Protein AF-A0A8J0UNQ5-F1 (afdb_monomer_lite)

Organism: Xenopus laevis (NCBI:txid8355)

Sequence (169 aa):
MARLWFLLLGILSLTAHFNTLQAEECSIRKLFNGEDEKFCSKGLDIIYSDIGLVSCIYIPNCFDFSWSLSKVWEHPLVRYSKAQPGWQLISGQDLTGIDISAYHRPSPPPGTGYHRYQFYLYEQPIGIQPYLLPEESRRSTWDFEAFVARTKLGKPLATTQFMAMSHIQ

Radius of gyration: 21.62 Å; chains: 1; bounding box: 41×34×86 Å

pLDDT: mean 84.67, std 13.24, range [41.44, 96.12]

Foldseek 3Di:
DDDDDDDPVVVVVVVVVVVVVLVVLQDWAFQPDPVQVVLLDQAKFWQWDPPGTQWGTEDRLPPCSQVCQQPPTDGTQIAHCPDPPDVCNNRSPPDDDDCLDHDHGDDADPPPAKDKDKDFAFDQDPPQDQHDDPVCPDVVPHDPVVSCVVRVRDHTNHMTMHIYHHNHD

Structure (mmCIF, N/CA/C/O backbone):
data_AF-A0A8J0UNQ5-F1
#
_entry.id   AF-A0A8J0UNQ5-F1
#
loop_
_atom_site.group_PDB
_atom_site.id
_atom_site.type_symbol
_atom_site.label_atom_id
_atom_site.label_alt_id
_atom_site.label_comp_id
_atom_site.label_asym_id
_atom_site.label_entity_id
_atom_site.label_seq_id
_atom_site.pdbx_PDB_ins_code
_atom_site.Cartn_x
_atom_site.Cartn_y
_atom_site.Cartn_z
_atom_site.occupancy
_atom_site.B_iso_or_equiv
_atom_site.auth_seq_id
_atom_site.auth_comp_id
_atom_site.auth_asym_id
_atom_site.auth_atom_id
_atom_site.pdbx_PDB_model_num
ATOM 1 N N . MET A 1 1 ? 26.810 -4.990 -63.796 1.00 42.31 1 MET A N 1
ATOM 2 C CA . MET A 1 1 ? 27.025 -4.221 -62.550 1.00 42.31 1 MET A CA 1
ATOM 3 C C . MET A 1 1 ? 25.770 -4.331 -61.694 1.00 42.31 1 MET A C 1
ATOM 5 O O . MET A 1 1 ? 24.793 -3.668 -62.003 1.00 42.31 1 MET A O 1
ATOM 9 N N . ALA A 1 2 ? 25.750 -5.208 -60.688 1.00 41.44 2 ALA A N 1
ATOM 10 C CA . ALA A 1 2 ? 24.624 -5.319 -59.760 1.00 41.44 2 ALA A CA 1
ATOM 11 C C . ALA A 1 2 ? 24.961 -4.519 -58.497 1.00 41.44 2 ALA A C 1
ATOM 13 O O . ALA A 1 2 ? 25.865 -4.889 -57.751 1.00 41.44 2 ALA A O 1
ATOM 14 N N . ARG A 1 3 ? 24.287 -3.384 -58.292 1.00 50.62 3 ARG A N 1
ATOM 15 C CA . ARG A 1 3 ? 24.380 -2.634 -57.037 1.00 50.62 3 ARG A CA 1
ATOM 16 C C . ARG A 1 3 ? 23.380 -3.233 -56.049 1.00 50.62 3 ARG A C 1
ATOM 18 O O . ARG A 1 3 ? 22.175 -3.132 -56.261 1.00 50.62 3 ARG A O 1
ATOM 25 N N . LEU A 1 4 ? 23.900 -3.850 -54.989 1.00 50.91 4 LEU A N 1
ATOM 26 C CA . LEU A 1 4 ? 23.149 -4.200 -53.786 1.00 50.91 4 LEU A CA 1
ATOM 27 C C . LEU A 1 4 ? 22.600 -2.912 -53.148 1.00 50.91 4 LEU A C 1
ATOM 29 O O . LEU A 1 4 ? 23.374 -2.075 -52.689 1.00 50.91 4 LEU A O 1
ATOM 33 N N . TRP A 1 5 ? 21.278 -2.778 -53.085 1.00 53.19 5 TRP A N 1
ATOM 34 C CA . TRP A 1 5 ? 20.580 -1.745 -52.314 1.00 53.19 5 TRP A CA 1
ATOM 35 C C . TRP A 1 5 ? 19.501 -2.412 -51.455 1.00 53.19 5 TRP A C 1
ATOM 37 O O . TRP A 1 5 ? 18.327 -2.350 -51.793 1.00 53.19 5 TRP A O 1
ATOM 47 N N . PHE A 1 6 ? 19.875 -3.095 -50.369 1.00 50.81 6 PHE A N 1
ATOM 48 C CA . PHE A 1 6 ? 18.888 -3.771 -49.505 1.00 50.81 6 PHE A CA 1
ATOM 49 C C . PHE A 1 6 ? 19.168 -3.680 -47.995 1.00 50.81 6 PHE A C 1
ATOM 51 O O . PHE A 1 6 ? 18.703 -4.528 -47.245 1.00 50.81 6 PHE A O 1
ATOM 58 N N . LEU A 1 7 ? 19.884 -2.658 -47.504 1.00 52.62 7 LEU A N 1
ATOM 59 C CA . LEU A 1 7 ? 20.183 -2.558 -46.058 1.00 52.62 7 LEU A CA 1
ATOM 60 C C . LEU A 1 7 ? 19.743 -1.261 -45.359 1.00 52.62 7 LEU A C 1
ATOM 62 O O . LEU A 1 7 ? 19.779 -1.208 -44.136 1.00 52.62 7 LEU A O 1
ATOM 66 N N . LEU A 1 8 ? 19.263 -0.236 -46.071 1.00 51.66 8 LEU A N 1
ATOM 67 C CA . LEU A 1 8 ? 18.907 1.047 -45.435 1.00 51.66 8 LEU A CA 1
ATOM 68 C C . LEU A 1 8 ? 17.478 1.106 -44.863 1.00 51.66 8 LEU A C 1
ATOM 70 O O . LEU A 1 8 ? 17.255 1.801 -43.877 1.00 51.66 8 LEU A O 1
ATOM 74 N N . LEU A 1 9 ? 16.522 0.350 -45.414 1.00 53.97 9 LEU A N 1
ATOM 75 C CA . LEU A 1 9 ? 15.139 0.331 -44.905 1.00 53.97 9 LEU A CA 1
ATOM 76 C C . LEU A 1 9 ? 14.985 -0.501 -43.619 1.00 53.97 9 LEU A C 1
ATOM 78 O O . LEU A 1 9 ? 14.225 -0.114 -42.738 1.00 53.97 9 LEU A O 1
ATOM 82 N N . GLY A 1 10 ? 15.739 -1.599 -43.479 1.00 50.72 10 GLY A N 1
ATOM 83 C CA . GLY A 1 10 ? 15.648 -2.483 -42.308 1.00 50.72 10 GLY A CA 1
ATOM 84 C C . GLY A 1 10 ? 16.152 -1.849 -41.005 1.00 50.72 10 GLY A C 1
ATOM 85 O O . GLY A 1 10 ? 15.595 -2.107 -39.941 1.00 50.72 10 GLY A O 1
ATOM 86 N N . ILE A 1 11 ? 17.164 -0.974 -41.079 1.00 55.50 11 ILE A N 1
ATOM 87 C CA . ILE A 1 11 ? 17.752 -0.311 -39.900 1.00 55.50 11 ILE A CA 1
ATOM 88 C C . ILE A 1 11 ? 16.791 0.741 -39.317 1.00 55.50 11 ILE A C 1
ATOM 90 O O . ILE A 1 11 ? 16.632 0.806 -38.101 1.00 55.50 11 ILE A O 1
ATOM 94 N N . LEU A 1 12 ? 16.097 1.516 -40.162 1.00 56.09 12 LEU A N 1
ATOM 95 C CA . LEU A 1 12 ? 15.109 2.519 -39.728 1.00 56.09 12 LEU A CA 1
ATOM 96 C C . LEU A 1 12 ? 13.887 1.889 -39.038 1.00 56.09 12 LEU A C 1
ATOM 98 O O . LEU A 1 12 ? 13.378 2.439 -38.065 1.00 56.09 12 LEU A O 1
ATOM 102 N N . SER A 1 13 ? 13.419 0.728 -39.508 1.00 60.88 13 SER A N 1
ATOM 103 C CA . SER A 1 13 ? 12.287 0.032 -38.881 1.00 60.88 13 SER A CA 1
ATOM 104 C C . SER A 1 13 ? 12.634 -0.576 -37.520 1.00 60.88 13 SER A C 1
ATOM 106 O O . SER A 1 13 ? 11.786 -0.579 -36.629 1.00 60.88 13 SER A O 1
ATOM 108 N N . LEU A 1 14 ? 13.869 -1.069 -37.354 1.00 60.09 14 LEU A N 1
ATOM 109 C CA . LEU A 1 14 ? 14.365 -1.662 -36.106 1.00 60.09 14 LEU A CA 1
ATOM 110 C C . LEU A 1 14 ? 14.521 -0.611 -35.001 1.00 60.09 14 LEU A C 1
ATOM 112 O O . LEU A 1 14 ? 14.075 -0.836 -33.878 1.00 60.09 14 LEU A O 1
ATOM 116 N N . THR A 1 15 ? 15.101 0.550 -35.316 1.00 59.81 15 THR A N 1
ATOM 117 C CA . THR A 1 15 ? 15.262 1.640 -34.340 1.00 59.81 15 THR A CA 1
ATOM 118 C C . THR A 1 15 ? 13.921 2.241 -33.929 1.00 59.81 15 THR A C 1
ATOM 120 O O . THR A 1 15 ? 13.710 2.504 -32.748 1.00 59.81 15 THR A O 1
ATOM 123 N N . ALA A 1 16 ? 12.979 2.397 -34.865 1.00 60.12 16 ALA A N 1
ATOM 124 C CA . ALA A 1 16 ? 11.619 2.827 -34.549 1.00 60.12 16 ALA A CA 1
ATOM 125 C C . ALA A 1 16 ? 10.892 1.824 -33.633 1.00 60.12 16 ALA A C 1
ATOM 127 O O . ALA A 1 16 ? 10.309 2.249 -32.640 1.00 60.12 16 ALA A O 1
ATOM 128 N N . HIS A 1 17 ? 10.989 0.515 -33.910 1.00 60.41 17 HIS A N 1
ATOM 129 C CA . HIS A 1 17 ? 10.400 -0.531 -33.060 1.00 60.41 17 HIS A CA 1
ATOM 130 C C . HIS A 1 17 ? 10.996 -0.550 -31.648 1.00 60.41 17 HIS A C 1
ATOM 132 O O . HIS A 1 17 ? 10.258 -0.630 -30.667 1.00 60.41 17 HIS A O 1
ATOM 138 N N . PHE A 1 18 ? 12.321 -0.446 -31.527 1.00 59.69 18 PHE A N 1
ATOM 139 C CA . PHE A 1 18 ? 12.994 -0.413 -30.228 1.00 59.69 18 PHE A CA 1
ATOM 140 C C . PHE A 1 18 ? 12.563 0.804 -29.394 1.00 59.69 18 PHE A C 1
ATOM 142 O O . PHE A 1 18 ? 12.196 0.662 -28.230 1.00 59.69 18 PHE A O 1
ATOM 149 N N . ASN A 1 19 ? 12.500 1.986 -30.018 1.00 61.88 19 ASN A N 1
ATOM 150 C CA . ASN A 1 19 ? 12.030 3.208 -29.363 1.00 61.88 19 ASN A CA 1
ATOM 151 C C . ASN A 1 19 ? 10.561 3.109 -28.915 1.00 61.88 19 ASN A C 1
ATOM 153 O O . ASN A 1 19 ? 10.215 3.614 -27.849 1.00 61.88 19 ASN A O 1
ATOM 157 N N . THR A 1 20 ? 9.692 2.451 -29.691 1.00 62.75 20 THR A N 1
ATOM 158 C CA . THR A 1 20 ? 8.286 2.248 -29.300 1.00 62.75 20 THR A CA 1
ATOM 159 C C . THR A 1 20 ? 8.123 1.260 -28.148 1.00 62.75 20 THR A C 1
ATOM 161 O O . THR A 1 20 ? 7.317 1.516 -27.259 1.00 62.75 20 THR A O 1
ATOM 164 N N . LEU A 1 21 ? 8.912 0.180 -28.113 1.00 62.19 21 LEU A N 1
ATOM 165 C CA . LEU A 1 21 ? 8.867 -0.805 -27.026 1.00 62.19 21 LEU A CA 1
ATOM 166 C C . LEU A 1 21 ? 9.348 -0.196 -25.702 1.00 62.19 21 LEU A C 1
ATOM 168 O O . LEU A 1 21 ? 8.687 -0.337 -24.676 1.00 62.19 21 LEU A O 1
ATOM 172 N N . GLN A 1 22 ? 10.441 0.569 -25.740 1.00 61.78 22 GLN A N 1
ATOM 173 C CA . GLN A 1 22 ? 10.960 1.261 -24.560 1.00 61.78 22 GLN A CA 1
ATOM 174 C C . GLN A 1 22 ? 9.992 2.345 -24.048 1.00 61.78 22 GLN A C 1
ATOM 176 O O . GLN A 1 22 ? 9.820 2.511 -22.840 1.00 61.78 22 GLN A O 1
ATOM 181 N N . ALA A 1 23 ? 9.321 3.069 -24.950 1.00 64.50 23 ALA A N 1
ATOM 182 C CA . ALA A 1 23 ? 8.305 4.049 -24.570 1.00 64.50 23 ALA A CA 1
ATOM 183 C C . ALA A 1 23 ? 7.067 3.396 -23.923 1.00 64.50 23 ALA A C 1
ATOM 185 O O . ALA A 1 23 ? 6.481 3.973 -23.005 1.00 64.50 23 ALA A O 1
ATOM 186 N N . GLU A 1 24 ? 6.680 2.195 -24.362 1.00 65.00 24 GLU A N 1
ATOM 187 C CA . GLU A 1 24 ? 5.551 1.458 -23.792 1.00 65.00 24 GLU A CA 1
ATOM 188 C C . GLU A 1 24 ? 5.867 0.915 -22.387 1.00 65.00 24 GLU A C 1
ATOM 190 O O . GLU A 1 24 ? 5.052 1.069 -21.472 1.00 65.00 24 GLU A O 1
ATOM 195 N N . GLU A 1 25 ? 7.064 0.356 -22.181 1.00 70.19 25 GLU A N 1
ATOM 196 C CA . GLU A 1 25 ? 7.523 -0.139 -20.873 1.00 70.19 25 GLU A CA 1
ATOM 197 C C . GLU A 1 25 ? 7.690 0.967 -19.827 1.00 70.19 25 GLU A C 1
ATOM 199 O O . GLU A 1 25 ? 7.486 0.720 -18.636 1.00 70.19 25 GLU A O 1
ATOM 204 N N . CYS A 1 26 ? 8.011 2.185 -20.267 1.00 82.62 26 CYS A N 1
ATOM 205 C CA . CYS A 1 26 ? 8.141 3.356 -19.403 1.00 82.62 26 CYS A CA 1
ATOM 206 C C . CYS A 1 26 ? 6.836 4.112 -19.140 1.00 82.62 26 CYS A C 1
ATOM 208 O O . CYS A 1 26 ? 6.830 5.086 -18.383 1.00 82.62 26 CYS A O 1
ATOM 210 N N . SER A 1 27 ? 5.724 3.697 -19.744 1.00 83.88 27 SER A N 1
ATOM 211 C CA . SER A 1 27 ? 4.448 4.371 -19.536 1.00 83.88 27 SER A CA 1
ATOM 212 C C . SER A 1 27 ? 3.828 3.993 -18.185 1.00 83.88 27 SER A C 1
ATOM 214 O O . SER A 1 27 ? 3.691 2.818 -17.838 1.00 83.88 27 SER A O 1
ATOM 216 N N . ILE A 1 28 ? 3.407 4.997 -17.410 1.00 84.94 28 ILE A N 1
ATOM 217 C CA . ILE A 1 28 ? 2.590 4.766 -16.213 1.00 84.94 28 ILE A CA 1
ATOM 218 C C . ILE A 1 28 ? 1.202 4.327 -16.676 1.00 84.94 28 ILE A C 1
ATOM 220 O O . ILE A 1 28 ? 0.422 5.121 -17.207 1.00 84.94 28 ILE A O 1
ATOM 224 N N . ARG A 1 29 ? 0.886 3.049 -16.463 1.00 89.75 29 ARG A N 1
ATOM 225 C CA . ARG A 1 29 ? -0.410 2.462 -16.822 1.00 89.75 29 ARG A CA 1
ATOM 226 C C . ARG A 1 29 ? -1.262 2.294 -15.576 1.00 89.75 29 ARG A C 1
ATOM 228 O O . ARG A 1 29 ? -0.793 1.729 -14.592 1.00 89.75 29 ARG A O 1
ATOM 235 N N . LYS A 1 30 ? -2.519 2.746 -15.610 1.00 90.62 30 LYS A N 1
ATOM 236 C CA . LYS A 1 30 ? -3.455 2.498 -14.504 1.00 90.62 30 LYS A CA 1
ATOM 237 C C . LYS A 1 30 ? -3.969 1.060 -14.537 1.00 90.62 30 LYS A C 1
ATOM 239 O O . LYS A 1 30 ? -4.038 0.431 -15.593 1.00 90.62 30 LYS A O 1
ATOM 244 N N . LEU A 1 31 ? -4.376 0.565 -13.376 1.00 88.94 31 LEU A N 1
ATOM 245 C CA . LEU A 1 31 ? -5.097 -0.696 -13.242 1.00 88.94 31 LEU A CA 1
ATOM 246 C C . LEU A 1 31 ? -6.559 -0.486 -13.652 1.00 88.94 31 LEU A C 1
ATOM 248 O O . LEU A 1 31 ? -7.402 -0.140 -12.834 1.00 88.94 31 LEU A O 1
ATOM 252 N N . PHE A 1 32 ? -6.831 -0.635 -14.951 1.00 75.75 32 PHE A N 1
ATOM 253 C CA . PHE A 1 32 ? -8.136 -0.339 -15.557 1.00 75.75 32 PHE A CA 1
ATOM 254 C C . PHE A 1 32 ? -9.112 -1.522 -15.609 1.00 75.75 32 PHE A C 1
ATOM 256 O O . PHE A 1 32 ? -10.228 -1.358 -16.098 1.00 75.75 32 PHE A O 1
ATOM 263 N N . ASN A 1 33 ? -8.727 -2.729 -15.180 1.00 80.56 33 ASN A N 1
ATOM 264 C CA . ASN A 1 33 ? -9.702 -3.819 -15.162 1.00 80.56 33 ASN A CA 1
ATOM 265 C C . ASN A 1 33 ? -10.717 -3.579 -14.026 1.00 80.56 33 ASN A C 1
ATOM 267 O O . ASN A 1 33 ? -10.369 -3.104 -12.946 1.00 80.56 33 ASN A O 1
ATOM 271 N N . GLY A 1 34 ? -11.993 -3.873 -14.288 1.00 75.94 34 GLY A N 1
ATOM 272 C CA . GLY A 1 34 ? -13.087 -3.494 -13.388 1.00 75.94 34 GLY A CA 1
ATOM 273 C C . GLY A 1 34 ? -13.064 -4.183 -12.018 1.00 75.94 34 GLY A C 1
ATOM 274 O O . GLY A 1 34 ? -13.816 -3.785 -11.133 1.00 75.94 34 GLY A O 1
ATOM 275 N N . GLU A 1 35 ? -12.244 -5.217 -11.818 1.00 80.75 35 GLU A N 1
ATOM 276 C CA . GLU A 1 35 ? -12.015 -5.817 -10.499 1.00 80.75 35 GLU A CA 1
ATOM 277 C C . GLU A 1 35 ? -10.950 -5.047 -9.715 1.00 80.75 35 GLU A C 1
ATOM 279 O O . GLU A 1 35 ? -11.164 -4.716 -8.549 1.00 80.75 35 GLU A O 1
ATOM 284 N N . ASP A 1 36 ? -9.847 -4.684 -10.366 1.00 83.88 36 ASP A N 1
ATOM 285 C CA . ASP A 1 36 ? -8.765 -3.926 -9.750 1.00 83.88 36 ASP A CA 1
ATOM 286 C C . ASP A 1 36 ? -9.179 -2.493 -9.433 1.00 83.88 36 ASP A C 1
ATOM 288 O O . ASP A 1 36 ? -8.810 -1.973 -8.379 1.00 83.88 36 ASP A O 1
ATOM 292 N N . GLU A 1 37 ? -10.007 -1.879 -10.279 1.00 79.75 37 GLU A N 1
ATOM 293 C CA . GLU A 1 37 ? -10.554 -0.547 -10.021 1.00 79.75 37 GLU A CA 1
ATOM 294 C C . GLU A 1 37 ? -11.440 -0.530 -8.764 1.00 79.75 37 GLU A C 1
ATOM 296 O O . GLU A 1 37 ? -11.388 0.413 -7.977 1.00 79.75 37 GLU A O 1
ATOM 301 N N . LYS A 1 38 ? -12.201 -1.603 -8.500 1.00 84.75 38 LYS A N 1
ATOM 302 C CA . LYS A 1 38 ? -13.000 -1.711 -7.264 1.00 84.75 38 LYS A CA 1
ATOM 303 C C . LYS A 1 38 ? -12.118 -1.749 -6.022 1.00 84.75 38 LYS A C 1
ATOM 305 O O . LYS A 1 38 ? -12.526 -1.259 -4.969 1.00 84.75 38 LYS A O 1
ATOM 310 N N . PHE A 1 39 ? -10.926 -2.332 -6.141 1.00 89.00 39 PHE A N 1
ATOM 311 C CA . PHE A 1 39 ? -9.944 -2.344 -5.064 1.00 89.00 39 PHE A CA 1
ATOM 312 C C . PHE A 1 39 ? -9.289 -0.973 -4.873 1.00 89.00 39 PHE A C 1
ATOM 314 O O . PHE A 1 39 ? -8.914 -0.613 -3.763 1.00 89.00 39 PHE A O 1
ATOM 321 N N . CYS A 1 40 ? -9.193 -0.193 -5.940 1.00 86.69 40 CYS A N 1
ATOM 322 C CA . CYS A 1 40 ? -8.652 1.156 -5.987 1.00 86.69 40 CYS A CA 1
ATOM 323 C C . CYS A 1 40 ? -9.651 2.196 -5.489 1.00 86.69 40 CYS A C 1
ATOM 325 O O . CYS A 1 40 ? -10.221 2.964 -6.264 1.00 86.69 40 CYS A O 1
ATOM 327 N N . SER A 1 41 ? -9.901 2.216 -4.179 1.00 75.56 41 SER A N 1
ATOM 328 C CA . SER A 1 41 ? -11.045 2.942 -3.641 1.00 75.56 41 SER A CA 1
ATOM 329 C C . SER A 1 41 ? -10.710 3.862 -2.469 1.00 75.56 41 SER A C 1
ATOM 331 O O . SER A 1 41 ? -9.821 3.633 -1.654 1.00 75.56 41 SER A O 1
ATOM 333 N N . LYS A 1 42 ? -11.517 4.921 -2.357 1.00 79.81 42 LYS A N 1
ATOM 334 C CA . LYS A 1 42 ? -11.699 5.728 -1.141 1.00 79.81 42 LYS A CA 1
ATOM 335 C C . LYS A 1 42 ? -10.497 6.563 -0.670 1.00 79.81 42 LYS A C 1
ATOM 337 O O . LYS A 1 42 ? -10.602 7.147 0.401 1.00 79.81 42 LYS A O 1
ATOM 342 N N . GLY A 1 43 ? -9.471 6.760 -1.501 1.00 87.88 43 GLY A N 1
ATOM 343 C CA . GLY A 1 43 ? -8.464 7.816 -1.309 1.00 87.88 43 GLY A CA 1
ATOM 344 C C . GLY A 1 43 ? -7.304 7.440 -0.387 1.00 87.88 43 GLY A C 1
ATOM 345 O O . GLY A 1 43 ? -6.847 8.296 0.376 1.00 87.88 43 GLY A O 1
ATOM 346 N N . LEU A 1 44 ? -6.900 6.164 -0.433 1.00 94.75 44 LEU A N 1
ATOM 347 C CA . LEU A 1 44 ? -5.663 5.654 0.155 1.00 94.75 44 LEU A CA 1
ATOM 348 C C . LEU A 1 44 ? -4.529 5.739 -0.878 1.00 94.75 44 LEU A C 1
ATOM 350 O O . LEU A 1 44 ? -4.585 5.111 -1.939 1.00 94.75 44 LEU A O 1
ATOM 354 N N . ASP A 1 45 ? -3.497 6.500 -0.542 1.00 95.50 45 ASP A N 1
ATOM 355 C CA . ASP A 1 45 ? -2.371 6.816 -1.410 1.00 95.50 45 ASP A CA 1
ATOM 356 C C . ASP A 1 45 ? -1.086 6.173 -0.890 1.00 95.50 45 ASP A C 1
ATOM 358 O O . ASP A 1 45 ? -0.727 6.345 0.276 1.00 95.50 45 ASP A O 1
ATOM 362 N N . ILE A 1 46 ? -0.393 5.454 -1.774 1.00 96.12 46 ILE A N 1
ATOM 363 C CA . ILE A 1 46 ? 0.928 4.865 -1.531 1.00 96.12 46 ILE A CA 1
ATOM 364 C C . ILE A 1 46 ? 1.943 5.638 -2.355 1.00 96.12 46 ILE A C 1
ATOM 366 O O . ILE A 1 46 ? 1.815 5.716 -3.580 1.00 96.12 46 ILE A O 1
ATOM 370 N N . ILE A 1 47 ? 2.929 6.228 -1.687 1.00 95.69 47 ILE A N 1
ATOM 371 C CA . ILE A 1 47 ? 3.874 7.151 -2.312 1.00 95.69 47 ILE A CA 1
ATOM 372 C C . ILE A 1 47 ? 5.299 6.723 -1.965 1.00 95.69 47 ILE A C 1
ATOM 374 O O . ILE A 1 47 ? 5.652 6.624 -0.791 1.00 95.69 47 ILE A O 1
ATOM 378 N N . TYR A 1 48 ? 6.122 6.502 -2.986 1.00 94.69 48 TYR A N 1
ATOM 379 C CA . TYR A 1 48 ? 7.564 6.294 -2.836 1.00 94.69 48 TYR A CA 1
ATOM 380 C C . TYR A 1 48 ? 8.327 7.556 -3.235 1.00 94.69 48 TYR A C 1
ATOM 382 O O . TYR A 1 48 ? 7.854 8.328 -4.066 1.00 94.69 48 TYR A O 1
ATOM 390 N N . SER A 1 49 ? 9.514 7.752 -2.660 1.00 86.06 49 SER A N 1
ATOM 391 C CA . SER A 1 49 ? 10.284 8.993 -2.797 1.00 86.06 49 SER A CA 1
ATOM 392 C C . SER A 1 49 ? 10.588 9.386 -4.245 1.00 86.06 49 SER A C 1
ATOM 394 O O . SER A 1 49 ? 10.432 10.555 -4.586 1.00 86.06 49 SER A O 1
ATOM 396 N N . ASP A 1 50 ? 10.964 8.431 -5.102 1.00 87.94 50 ASP A N 1
ATOM 397 C CA . ASP A 1 50 ? 11.478 8.772 -6.439 1.00 87.94 50 ASP A CA 1
ATOM 398 C C . ASP A 1 50 ? 10.399 8.731 -7.530 1.00 87.94 50 ASP A C 1
ATOM 400 O O . ASP A 1 50 ? 10.426 9.529 -8.462 1.00 87.94 50 ASP A O 1
ATOM 404 N N . ILE A 1 51 ? 9.436 7.809 -7.426 1.00 91.19 51 ILE A N 1
ATOM 405 C CA . ILE A 1 51 ? 8.357 7.645 -8.418 1.00 91.19 51 ILE A CA 1
ATOM 406 C C . ILE A 1 51 ? 7.070 8.387 -8.028 1.00 91.19 51 ILE A C 1
ATOM 408 O O . ILE A 1 51 ? 6.193 8.612 -8.861 1.00 91.19 51 ILE A O 1
ATOM 412 N N . GLY A 1 52 ? 6.938 8.791 -6.764 1.00 94.19 52 GLY A N 1
ATOM 413 C CA . GLY A 1 52 ? 5.732 9.425 -6.253 1.00 94.19 52 GLY A CA 1
ATOM 414 C C . GLY A 1 52 ? 4.584 8.433 -6.061 1.00 94.19 52 GLY A C 1
ATOM 415 O O . GLY A 1 52 ? 4.770 7.341 -5.519 1.00 94.19 52 GLY A O 1
ATOM 416 N N . LEU A 1 53 ? 3.372 8.851 -6.440 1.00 94.50 53 LEU A N 1
ATOM 417 C CA . LEU A 1 53 ? 2.135 8.101 -6.217 1.00 94.50 53 LEU A CA 1
ATOM 418 C C . LEU A 1 53 ? 2.093 6.834 -7.078 1.00 94.50 53 LEU A C 1
ATOM 420 O O . LEU A 1 53 ? 2.005 6.912 -8.302 1.00 94.50 53 LEU A O 1
ATOM 424 N N . VAL A 1 54 ? 2.069 5.675 -6.423 1.00 95.31 54 VAL A N 1
ATOM 425 C CA . VAL A 1 54 ? 1.953 4.366 -7.082 1.00 95.31 54 VAL A CA 1
ATOM 426 C C . VAL A 1 54 ? 0.596 3.703 -6.877 1.00 95.31 54 VAL A C 1
ATOM 428 O O . VAL A 1 54 ? 0.378 2.593 -7.356 1.00 95.31 54 VAL A O 1
ATOM 431 N N . SER A 1 55 ? -0.340 4.362 -6.190 1.00 94.75 55 SER A N 1
ATOM 432 C CA . SER A 1 55 ? -1.703 3.849 -6.062 1.00 94.75 55 SER A CA 1
ATOM 433 C C . SER A 1 55 ? -2.315 3.588 -7.436 1.00 94.75 55 SER A C 1
ATOM 435 O O . SER A 1 55 ? -2.494 4.494 -8.248 1.00 94.75 55 SER A O 1
ATOM 437 N N . CYS A 1 56 ? -2.696 2.337 -7.650 1.00 94.38 56 CYS A N 1
ATOM 438 C CA . CYS A 1 56 ? -3.509 1.867 -8.760 1.00 94.38 56 CYS A CA 1
ATOM 439 C C . CYS A 1 56 ? -2.859 1.963 -10.131 1.00 94.38 56 CYS A C 1
ATOM 441 O O . CYS A 1 56 ? -3.532 2.183 -11.143 1.00 94.38 56 CYS A O 1
ATOM 443 N N . ILE A 1 57 ? -1.547 1.738 -10.160 1.00 93.94 57 ILE A N 1
ATOM 444 C CA . ILE A 1 57 ? -0.765 1.673 -11.388 1.00 93.94 57 ILE A CA 1
ATOM 445 C C . ILE A 1 57 ? 0.079 0.399 -11.466 1.00 93.94 57 ILE A C 1
ATOM 447 O O . ILE A 1 57 ? 0.373 -0.262 -10.466 1.00 93.94 57 ILE A O 1
ATOM 451 N N . TYR A 1 58 ? 0.501 0.087 -12.685 1.00 93.50 58 TYR A N 1
ATOM 452 C CA . TYR A 1 58 ? 1.701 -0.695 -12.930 1.00 93.50 58 TYR A CA 1
ATOM 453 C C . TYR A 1 58 ? 2.904 0.224 -12.742 1.00 93.50 58 TYR A C 1
ATOM 455 O O . TYR A 1 58 ? 3.025 1.228 -13.447 1.00 93.50 58 TYR A O 1
ATOM 463 N N . ILE A 1 59 ? 3.793 -0.121 -11.810 1.00 93.25 59 ILE A N 1
ATOM 464 C CA . ILE A 1 59 ? 5.109 0.508 -11.731 1.00 93.25 59 ILE A CA 1
ATOM 465 C C . ILE A 1 59 ? 5.848 0.157 -13.036 1.00 93.25 59 ILE A C 1
ATO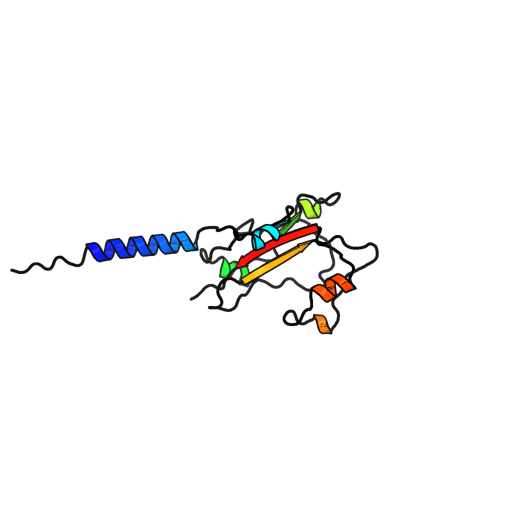M 467 O O . ILE A 1 59 ? 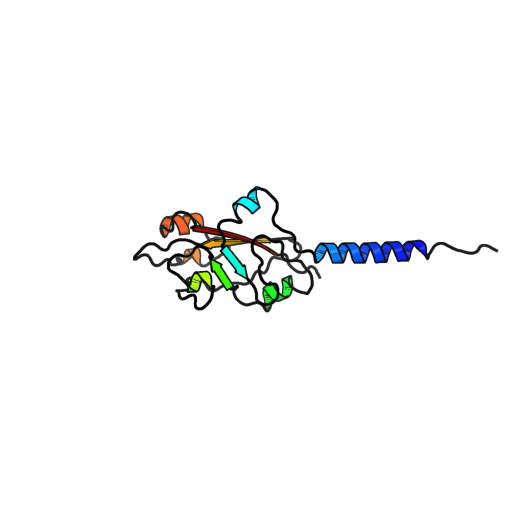5.968 -1.034 -13.360 1.00 93.25 59 ILE A O 1
ATOM 471 N N . PRO A 1 60 ? 6.289 1.155 -13.824 1.00 91.12 60 PRO A N 1
ATOM 472 C CA . PRO A 1 60 ? 7.024 0.908 -15.058 1.00 91.12 60 PRO A CA 1
ATOM 473 C C . PRO A 1 60 ? 8.310 0.132 -14.767 1.00 91.12 60 PRO A C 1
ATOM 475 O O . PRO A 1 60 ? 8.995 0.414 -13.785 1.00 91.12 60 PRO A O 1
ATOM 478 N N . ASN A 1 61 ? 8.666 -0.829 -15.617 1.00 85.81 61 ASN A N 1
ATOM 479 C CA . ASN A 1 61 ? 9.914 -1.584 -15.469 1.00 85.81 61 ASN A CA 1
ATOM 480 C C . ASN A 1 61 ? 11.062 -0.896 -16.216 1.00 85.81 61 ASN A C 1
ATOM 482 O O . ASN A 1 61 ? 11.757 -1.505 -17.020 1.00 85.81 61 ASN A O 1
ATOM 486 N N . CYS A 1 62 ? 11.235 0.397 -15.979 1.00 86.69 62 CYS A N 1
ATOM 487 C CA . CYS A 1 62 ? 12.341 1.161 -16.529 1.00 86.69 62 CYS A CA 1
ATOM 488 C C . CYS A 1 62 ? 12.847 2.175 -15.500 1.00 86.69 62 CYS A C 1
ATOM 490 O O . CYS A 1 62 ? 12.321 2.231 -14.387 1.00 86.69 62 CYS A O 1
ATOM 492 N N . PHE A 1 63 ? 13.900 2.928 -15.841 1.00 87.81 63 PHE A N 1
ATOM 493 C CA . PHE A 1 63 ? 14.587 3.842 -14.912 1.00 87.81 63 PHE A CA 1
ATOM 494 C C . PHE A 1 63 ? 14.948 3.178 -13.571 1.00 87.81 63 PHE A C 1
ATOM 496 O O . PHE A 1 63 ? 14.888 3.805 -12.517 1.00 87.81 63 PHE A O 1
ATOM 503 N N . ASP A 1 64 ? 15.255 1.879 -13.617 1.00 88.94 64 ASP A N 1
ATOM 504 C CA . ASP A 1 64 ? 15.578 1.045 -12.462 1.00 88.94 64 ASP A CA 1
ATOM 505 C C . ASP A 1 64 ? 14.520 1.026 -11.346 1.00 88.94 64 ASP A C 1
ATOM 507 O O . ASP A 1 64 ? 14.816 0.582 -10.240 1.00 88.94 64 ASP A O 1
ATOM 511 N N . PHE A 1 65 ? 13.265 1.421 -11.604 1.00 91.31 65 PHE A N 1
ATOM 512 C CA . PHE A 1 65 ? 12.227 1.469 -10.565 1.00 91.31 65 PHE A CA 1
ATOM 513 C C . PHE A 1 65 ? 12.027 0.129 -9.858 1.00 91.31 65 PHE A C 1
ATOM 515 O O . PHE A 1 65 ? 11.938 0.095 -8.635 1.00 91.31 65 PHE A O 1
ATOM 522 N N . SER A 1 66 ? 12.026 -0.984 -10.592 1.00 91.12 66 SER A N 1
ATOM 523 C CA . SER A 1 66 ? 11.938 -2.332 -10.015 1.00 91.12 66 SER A CA 1
ATOM 524 C C . SER A 1 66 ? 13.110 -2.639 -9.075 1.00 91.12 66 SER A C 1
ATOM 526 O O . SER A 1 66 ? 12.928 -3.216 -7.999 1.00 91.12 66 SER A O 1
ATOM 528 N N . TRP A 1 67 ? 14.323 -2.229 -9.454 1.00 91.31 67 TRP A N 1
ATOM 529 C CA . TRP A 1 67 ? 15.511 -2.403 -8.626 1.00 91.31 67 TRP A CA 1
ATOM 530 C C . TRP A 1 67 ? 15.454 -1.496 -7.394 1.00 91.31 67 TRP A C 1
ATOM 532 O O . TRP A 1 67 ? 15.581 -1.998 -6.275 1.00 91.31 67 TRP A O 1
ATOM 542 N N . SER A 1 68 ? 15.163 -0.207 -7.576 1.00 93.44 68 SER A N 1
ATOM 543 C CA . SER A 1 68 ? 15.034 0.778 -6.502 1.00 93.44 68 SER A CA 1
ATOM 544 C C . SER A 1 68 ? 13.953 0.385 -5.504 1.00 93.44 68 SER A C 1
ATOM 546 O O . SER A 1 68 ? 14.214 0.381 -4.305 1.00 93.44 68 SER A O 1
ATOM 548 N N . LEU A 1 69 ? 12.789 -0.070 -5.966 1.00 92.62 69 LEU A N 1
ATOM 549 C CA . LEU A 1 69 ? 11.721 -0.596 -5.116 1.00 92.62 69 LEU A CA 1
ATOM 550 C C . LEU A 1 69 ? 12.201 -1.767 -4.244 1.00 92.62 69 LEU A C 1
ATOM 552 O O . LEU A 1 69 ? 11.833 -1.861 -3.075 1.00 92.62 69 LEU A O 1
ATOM 556 N N . SER A 1 70 ? 13.049 -2.642 -4.792 1.00 92.31 70 SER A N 1
ATOM 557 C CA . SER A 1 70 ? 13.547 -3.828 -4.087 1.00 92.31 70 SER A CA 1
ATOM 558 C C . SER A 1 70 ? 14.775 -3.581 -3.196 1.00 92.31 70 SER A C 1
ATOM 560 O O . SER A 1 70 ? 15.002 -4.356 -2.262 1.00 92.31 70 SER A O 1
ATOM 562 N N . LYS A 1 71 ? 15.580 -2.540 -3.470 1.00 92.31 71 LYS A N 1
ATOM 563 C CA . LYS A 1 71 ? 16.900 -2.316 -2.839 1.00 92.31 71 LYS A CA 1
ATOM 564 C C . LYS A 1 71 ? 17.104 -0.955 -2.181 1.00 92.31 71 LYS A C 1
ATOM 566 O O . LYS A 1 71 ? 17.903 -0.881 -1.254 1.00 92.31 71 LYS A O 1
ATOM 571 N N . VAL A 1 72 ? 16.437 0.097 -2.654 1.00 93.25 72 VAL A N 1
ATOM 572 C CA . VAL A 1 72 ? 16.742 1.492 -2.285 1.00 93.25 72 VAL A CA 1
ATOM 573 C C . VAL A 1 72 ? 15.584 2.180 -1.584 1.00 93.25 72 VAL A C 1
ATOM 575 O O . VAL A 1 72 ? 15.768 2.678 -0.479 1.00 93.25 72 VAL A O 1
ATOM 578 N N . TRP A 1 73 ? 14.371 2.119 -2.128 1.00 93.50 73 TRP A N 1
ATOM 579 C CA . TRP A 1 73 ? 13.201 2.763 -1.535 1.00 93.50 73 TRP A CA 1
ATOM 580 C C . TRP A 1 73 ? 12.785 2.114 -0.221 1.00 93.50 73 TRP A C 1
ATOM 582 O O . TRP A 1 73 ? 12.506 0.913 -0.174 1.00 93.50 73 TRP A O 1
ATOM 592 N N . GLU A 1 74 ? 12.749 2.923 0.834 1.00 91.75 74 GLU A N 1
ATOM 593 C CA . GLU A 1 74 ? 12.229 2.543 2.146 1.00 91.75 74 GLU A CA 1
ATOM 594 C C . GLU A 1 74 ? 10.716 2.270 2.107 1.00 91.75 74 GLU A C 1
ATOM 596 O O . GLU A 1 74 ? 10.095 2.192 1.043 1.00 91.75 74 GLU A O 1
ATOM 601 N N . HIS A 1 75 ? 10.110 2.086 3.282 1.00 92.19 75 HIS A N 1
ATOM 602 C CA . HIS A 1 75 ? 8.660 1.990 3.384 1.00 92.19 75 HIS A CA 1
ATOM 603 C C . HIS A 1 75 ? 7.985 3.206 2.721 1.00 92.19 75 HIS A C 1
ATOM 605 O O . HIS A 1 75 ? 8.480 4.333 2.832 1.00 92.19 75 HIS A O 1
ATOM 611 N N . PRO A 1 76 ? 6.862 3.003 2.015 1.00 94.81 76 PRO A N 1
ATOM 612 C CA . PRO A 1 76 ? 6.164 4.106 1.384 1.00 94.81 76 PRO A CA 1
ATOM 613 C C . PRO A 1 76 ? 5.553 5.038 2.433 1.00 94.81 76 PRO A C 1
ATOM 615 O O . PRO A 1 76 ? 5.244 4.639 3.560 1.00 94.81 76 PRO A O 1
ATOM 618 N N . LEU A 1 77 ? 5.304 6.275 2.018 1.00 94.50 77 LEU A N 1
ATOM 619 C CA . LEU A 1 77 ? 4.387 7.167 2.706 1.00 94.50 77 LEU A CA 1
ATOM 620 C C . LEU A 1 77 ? 2.953 6.697 2.424 1.00 94.50 77 LEU A C 1
ATOM 622 O O . LEU A 1 77 ? 2.583 6.500 1.262 1.00 94.50 77 LEU A O 1
ATOM 626 N N . VAL A 1 78 ? 2.150 6.535 3.476 1.00 94.19 78 VAL A N 1
ATOM 627 C CA . VAL A 1 78 ? 0.751 6.094 3.376 1.00 94.19 78 VAL A CA 1
ATOM 628 C C . VAL A 1 78 ? -0.163 7.246 3.762 1.00 94.19 78 VAL A C 1
ATOM 630 O O . VAL A 1 78 ? -0.137 7.689 4.907 1.00 94.19 78 VAL A O 1
ATOM 633 N N . ARG A 1 79 ? -0.982 7.733 2.825 1.00 94.75 79 ARG A N 1
ATOM 634 C CA . ARG A 1 79 ? -1.902 8.855 3.066 1.00 94.75 79 ARG A CA 1
ATOM 635 C C . ARG A 1 79 ? -3.351 8.440 2.894 1.00 94.75 79 ARG A C 1
ATOM 637 O O . ARG A 1 79 ? -3.698 7.770 1.930 1.00 94.75 79 ARG A O 1
ATOM 644 N N . TYR A 1 80 ? -4.217 8.891 3.789 1.00 94.50 80 TYR A N 1
ATOM 645 C CA . TYR A 1 80 ? -5.656 8.697 3.708 1.00 94.50 80 TYR A CA 1
ATOM 646 C C . TYR A 1 80 ? -6.378 10.040 3.768 1.00 94.50 80 TYR A C 1
ATOM 648 O O . TYR A 1 80 ? -6.548 10.648 4.825 1.00 94.50 80 TYR A O 1
ATOM 656 N N . SER A 1 81 ? -6.832 10.495 2.602 1.00 90.44 81 SER A N 1
ATOM 657 C CA . SER A 1 81 ? -7.441 11.822 2.416 1.00 90.44 81 SER A CA 1
ATOM 658 C C . SER A 1 81 ? -8.739 12.050 3.202 1.00 90.44 81 SER A C 1
ATOM 660 O O . SER A 1 81 ? -9.136 13.195 3.402 1.00 90.44 81 SER A O 1
ATOM 662 N N . LYS A 1 82 ? -9.404 10.983 3.662 1.00 90.44 82 LYS A N 1
ATOM 663 C CA . LYS A 1 82 ? -10.687 11.054 4.379 1.00 90.44 82 LYS A CA 1
ATOM 664 C C . LYS A 1 82 ? -10.566 10.858 5.895 1.00 90.44 82 LYS A C 1
ATOM 666 O O . LYS A 1 82 ? -11.584 10.648 6.550 1.00 90.44 82 LYS A O 1
ATOM 671 N N . ALA A 1 83 ? -9.358 10.877 6.45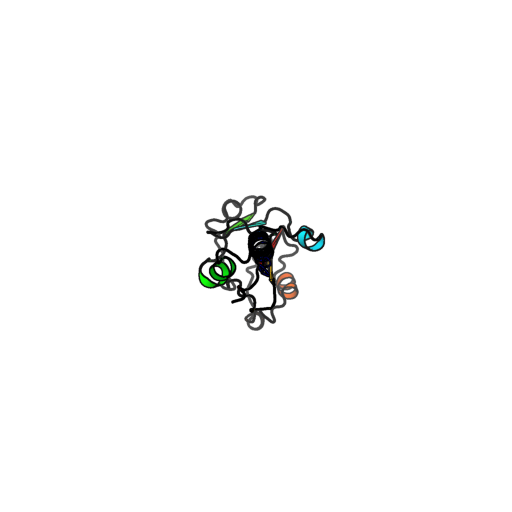9 1.00 88.00 83 ALA A N 1
ATOM 672 C CA . ALA A 1 83 ? -9.173 10.703 7.899 1.00 88.00 83 ALA A CA 1
ATOM 673 C C . ALA A 1 83 ? -9.848 11.838 8.698 1.00 88.00 83 ALA A C 1
ATOM 675 O O . ALA A 1 83 ? -9.655 13.013 8.382 1.00 88.00 83 ALA A O 1
ATOM 676 N N . GLN A 1 84 ? -10.619 11.500 9.742 1.00 80.94 84 GLN A N 1
ATOM 677 C CA . GLN A 1 84 ? -11.258 12.468 10.644 1.00 80.94 84 GLN A CA 1
ATOM 678 C C . GLN A 1 84 ? -11.366 11.940 12.087 1.00 80.94 84 GLN A C 1
ATOM 680 O O . GLN A 1 84 ? -12.017 10.916 12.286 1.00 80.94 84 GLN A O 1
ATOM 685 N N . PRO A 1 85 ? -10.852 12.670 13.099 1.00 77.62 85 PRO A N 1
ATOM 686 C CA . PRO A 1 85 ? -9.620 13.470 13.074 1.00 77.62 85 PRO A CA 1
ATOM 687 C C . PRO A 1 85 ? -8.379 12.567 12.907 1.00 77.62 85 PRO A C 1
ATOM 689 O O . PRO A 1 85 ? -8.389 11.413 13.320 1.00 77.62 85 PRO A O 1
ATOM 692 N N . GLY A 1 86 ? -7.300 13.069 12.297 1.00 77.19 86 GLY A N 1
ATOM 693 C CA . GLY A 1 86 ? -6.090 12.261 12.073 1.00 77.19 86 GLY A CA 1
ATOM 694 C C . GLY A 1 86 ? -5.138 12.871 11.051 1.00 77.19 86 GLY A C 1
ATOM 695 O O . GLY A 1 86 ? -4.964 12.328 9.963 1.00 77.19 86 GLY A O 1
ATOM 696 N N . TRP A 1 87 ? -4.546 14.023 11.379 1.00 81.88 87 TRP A N 1
ATOM 697 C CA . TRP A 1 87 ? -3.688 14.769 10.450 1.00 81.88 87 TRP A CA 1
ATOM 698 C C . TRP A 1 87 ? -2.481 13.952 9.973 1.00 81.88 87 TRP A C 1
ATOM 700 O O . TRP A 1 87 ? -2.096 14.094 8.816 1.00 81.88 87 TRP A O 1
ATOM 710 N N . GLN A 1 88 ? -1.950 13.061 10.817 1.00 88.25 88 GLN A N 1
ATOM 711 C CA . GLN A 1 88 ? -0.839 12.171 10.479 1.00 88.25 88 GLN A CA 1
ATOM 712 C C . GLN A 1 88 ? -1.202 11.235 9.328 1.00 88.25 88 GLN A C 1
ATOM 714 O O . GLN A 1 88 ? -0.401 11.017 8.431 1.00 88.25 88 GLN A O 1
ATOM 719 N N . LEU A 1 89 ? -2.438 10.725 9.290 1.00 89.44 89 LEU A N 1
ATOM 720 C CA . LEU A 1 89 ? -2.916 9.921 8.162 1.00 89.44 89 LEU A CA 1
ATOM 721 C C . LEU A 1 89 ? -3.171 10.782 6.922 1.00 89.44 89 LEU A C 1
ATOM 723 O O . LEU A 1 89 ? -2.978 10.308 5.810 1.00 89.44 89 LEU A O 1
ATOM 727 N N . ILE A 1 90 ? -3.559 12.050 7.071 1.00 89.88 90 ILE A N 1
ATOM 728 C CA . ILE A 1 90 ? -3.755 12.955 5.925 1.00 89.88 90 ILE A CA 1
ATOM 729 C C . ILE A 1 90 ? -2.415 13.318 5.273 1.00 89.88 90 ILE A C 1
ATOM 731 O O . ILE A 1 90 ? -2.316 13.351 4.041 1.00 89.88 90 ILE A O 1
ATOM 735 N N . SER A 1 91 ? -1.388 13.612 6.074 1.00 88.88 91 SER A N 1
ATOM 736 C CA . SER A 1 91 ? -0.033 13.916 5.596 1.00 88.88 91 SER A CA 1
ATOM 737 C C . SER A 1 91 ? 0.747 12.653 5.230 1.00 88.88 91 SER A C 1
ATOM 739 O O . SER A 1 91 ? 1.614 12.708 4.362 1.00 88.88 91 SER A O 1
ATOM 741 N N . GLY A 1 92 ? 0.417 11.527 5.868 1.00 86.75 92 GLY A N 1
ATOM 742 C CA . GLY A 1 92 ? 1.184 10.281 5.888 1.00 86.75 92 GLY A CA 1
ATOM 743 C C . GLY A 1 92 ? 2.451 10.358 6.738 1.00 86.75 92 GLY A C 1
ATOM 744 O O . GLY A 1 92 ? 3.219 9.402 6.774 1.00 86.75 92 GLY A O 1
ATOM 745 N N . GLN A 1 93 ? 2.692 11.496 7.386 1.00 85.19 93 GLN A N 1
ATOM 746 C CA . GLN A 1 93 ? 3.892 11.780 8.166 1.00 85.19 93 GLN A CA 1
ATOM 747 C C . GLN A 1 93 ? 3.629 11.547 9.648 1.00 85.19 93 GLN A C 1
ATOM 749 O O . GLN A 1 93 ? 2.500 11.699 10.114 1.00 85.19 93 GLN A O 1
ATOM 754 N N . ASP A 1 94 ? 4.691 11.201 10.376 1.00 83.81 94 ASP A N 1
ATOM 755 C CA . ASP A 1 94 ? 4.652 10.955 11.820 1.00 83.81 94 ASP A CA 1
ATOM 756 C C . ASP A 1 94 ? 3.571 9.939 12.219 1.00 83.81 94 ASP A C 1
ATOM 758 O O . ASP A 1 94 ? 2.935 10.053 13.269 1.00 83.81 94 ASP A O 1
ATOM 762 N N . LEU A 1 95 ? 3.348 8.936 11.359 1.00 84.81 95 LEU A N 1
ATOM 763 C CA . LEU A 1 95 ? 2.504 7.794 11.685 1.00 84.81 95 LEU A CA 1
ATOM 764 C C . LEU A 1 95 ? 3.142 7.055 12.857 1.00 84.81 95 LEU A C 1
ATOM 766 O O . LEU A 1 95 ? 4.215 6.466 12.738 1.00 84.81 95 LEU A O 1
ATOM 770 N N . THR A 1 96 ? 2.477 7.116 14.004 1.00 82.69 96 THR A N 1
ATOM 771 C CA . THR A 1 96 ? 2.870 6.382 15.199 1.00 82.69 96 THR A CA 1
ATOM 772 C C . THR A 1 96 ? 2.050 5.106 15.302 1.00 82.69 96 THR A C 1
ATOM 774 O O . THR A 1 96 ? 0.890 5.041 14.896 1.00 82.69 96 THR A O 1
ATOM 777 N N . GLY A 1 97 ? 2.666 4.062 15.839 1.00 85.69 97 GLY A N 1
ATOM 778 C CA . GLY A 1 97 ? 2.046 2.755 15.944 1.00 85.69 97 GLY A CA 1
ATOM 779 C C . GLY A 1 97 ? 3.059 1.709 16.367 1.00 85.69 97 GLY A C 1
ATOM 780 O O . GLY A 1 97 ? 4.226 2.011 16.616 1.00 85.69 97 GLY A O 1
ATOM 781 N N . ILE A 1 98 ? 2.586 0.473 16.469 1.00 88.69 98 ILE A N 1
ATOM 782 C CA . ILE A 1 98 ? 3.434 -0.683 16.728 1.00 88.69 98 ILE A CA 1
ATOM 783 C C . ILE A 1 98 ? 3.443 -1.522 15.460 1.00 88.69 98 ILE A C 1
ATOM 785 O O . ILE A 1 98 ? 2.418 -2.088 15.078 1.00 88.69 98 ILE A O 1
ATOM 789 N N . ASP A 1 99 ? 4.614 -1.621 14.841 1.00 90.06 99 ASP A N 1
ATOM 790 C CA . ASP A 1 99 ? 4.840 -2.538 13.733 1.00 90.06 99 ASP A CA 1
ATOM 791 C C . ASP A 1 99 ? 4.838 -3.970 14.270 1.00 90.06 99 ASP A C 1
ATOM 793 O O . ASP A 1 99 ? 5.791 -4.431 14.896 1.00 90.06 99 ASP A O 1
ATOM 797 N N . ILE A 1 100 ? 3.748 -4.694 14.020 1.00 90.81 100 ILE A N 1
ATOM 798 C CA . ILE A 1 100 ? 3.645 -6.117 14.378 1.00 90.81 100 ILE A CA 1
ATOM 799 C C . ILE A 1 100 ? 4.472 -7.012 13.442 1.00 90.81 100 ILE A C 1
ATOM 801 O O . ILE A 1 100 ? 4.776 -8.152 13.779 1.00 90.81 100 ILE A O 1
ATOM 805 N N . SER A 1 101 ? 4.846 -6.484 12.274 1.00 89.50 101 SER A N 1
ATOM 806 C CA . SER A 1 101 ? 5.831 -7.035 11.347 1.00 89.50 101 SER A CA 1
ATOM 807 C C . SER A 1 101 ? 6.533 -5.875 10.660 1.00 89.50 101 SER A C 1
ATOM 809 O O . SER A 1 101 ? 5.869 -4.976 10.149 1.00 89.50 101 SER A O 1
ATOM 811 N N . ALA A 1 102 ? 7.860 -5.937 10.577 1.00 90.31 102 ALA A N 1
ATOM 812 C CA . ALA A 1 102 ? 8.630 -4.986 9.788 1.00 90.31 102 ALA A CA 1
ATOM 813 C C . ALA A 1 102 ? 8.173 -4.978 8.321 1.00 90.31 102 ALA A C 1
ATOM 815 O O . ALA A 1 102 ? 7.745 -6.002 7.773 1.00 90.31 102 ALA A O 1
ATOM 816 N N . TYR A 1 103 ? 8.297 -3.819 7.677 1.00 91.88 103 TYR A N 1
ATOM 817 C CA . TYR A 1 103 ? 8.057 -3.677 6.249 1.00 91.88 103 TYR A CA 1
ATOM 818 C C . TYR A 1 103 ? 9.088 -4.475 5.440 1.00 91.88 103 TYR A C 1
ATOM 820 O O . TYR A 1 103 ? 10.296 -4.381 5.663 1.00 91.88 103 TYR A O 1
ATOM 828 N N . HIS A 1 104 ? 8.610 -5.240 4.459 1.00 91.62 104 HIS A N 1
ATOM 829 C CA . HIS A 1 104 ? 9.462 -5.949 3.512 1.00 91.62 104 HIS A CA 1
ATOM 830 C C . HIS A 1 104 ? 9.200 -5.459 2.100 1.00 91.62 104 HIS A C 1
ATOM 832 O O . HIS A 1 104 ? 8.067 -5.468 1.620 1.00 91.62 104 HIS A O 1
ATOM 838 N N . ARG A 1 105 ? 10.283 -5.073 1.430 1.00 94.06 105 ARG A N 1
ATOM 839 C CA . ARG A 1 105 ? 10.238 -4.497 0.091 1.00 94.06 105 ARG A CA 1
ATOM 840 C C . ARG A 1 105 ? 9.708 -5.494 -0.944 1.00 94.06 105 ARG A C 1
ATOM 842 O O . ARG A 1 105 ? 10.044 -6.686 -0.873 1.00 94.06 105 ARG A O 1
ATOM 849 N N . PRO A 1 106 ? 8.944 -5.016 -1.940 1.00 94.56 106 PRO A N 1
ATOM 850 C CA . PRO A 1 106 ? 8.603 -5.789 -3.121 1.00 94.56 106 PRO A CA 1
ATOM 851 C C . PRO A 1 106 ? 9.844 -6.406 -3.763 1.00 94.56 106 PRO A C 1
ATOM 853 O O . PRO A 1 106 ? 10.821 -5.729 -4.070 1.00 94.56 106 PRO A O 1
ATOM 856 N N . SER A 1 107 ? 9.808 -7.720 -3.937 1.00 92.25 107 SER A N 1
ATOM 857 C CA . SER A 1 107 ? 10.886 -8.504 -4.543 1.00 92.25 107 SER A CA 1
ATOM 858 C C . SER A 1 107 ? 10.290 -9.666 -5.345 1.00 92.25 107 SER A C 1
ATOM 860 O O . SER A 1 107 ? 10.524 -10.832 -5.023 1.00 92.25 107 SER A O 1
ATOM 862 N N . PRO A 1 108 ? 9.453 -9.367 -6.359 1.00 93.31 108 PRO A N 1
ATOM 863 C CA . PRO A 1 108 ? 8.836 -10.405 -7.174 1.00 93.31 108 PRO A CA 1
ATOM 864 C C . PRO A 1 108 ? 9.918 -11.258 -7.860 1.00 93.31 108 PRO A C 1
ATOM 866 O O . PRO A 1 108 ? 10.938 -10.711 -8.301 1.00 93.31 108 PRO A O 1
ATOM 869 N N . PRO A 1 109 ? 9.733 -12.587 -7.964 1.00 92.56 109 PRO A N 1
ATOM 870 C CA . PRO A 1 109 ? 10.721 -13.449 -8.599 1.00 92.56 109 PRO A CA 1
ATOM 871 C C . PRO A 1 109 ? 10.947 -13.082 -10.079 1.00 92.56 109 PRO A C 1
ATOM 873 O O . PRO A 1 109 ? 9.977 -12.809 -10.796 1.00 92.56 109 PRO A O 1
ATOM 876 N N . PRO A 1 110 ? 12.195 -13.105 -10.579 1.00 91.50 110 PRO A N 1
ATOM 877 C CA . PRO A 1 110 ? 12.477 -12.870 -11.993 1.00 91.50 110 PRO A CA 1
ATOM 878 C C . PRO A 1 110 ? 11.673 -13.790 -12.919 1.00 91.50 110 PRO A C 1
ATOM 880 O O . PRO A 1 110 ? 11.464 -14.963 -12.615 1.00 91.50 110 PRO A O 1
ATOM 883 N N . GLY A 1 111 ? 11.198 -13.249 -14.043 1.00 90.06 111 GLY A N 1
ATOM 884 C CA . GLY A 1 111 ? 10.453 -14.008 -15.056 1.00 90.06 111 GLY A CA 1
ATOM 885 C C . GLY A 1 111 ? 8.999 -14.351 -14.702 1.00 90.06 111 GLY A C 1
ATOM 886 O O . GLY A 1 111 ? 8.317 -14.969 -15.512 1.00 90.06 111 GLY A O 1
ATOM 887 N N . THR A 1 112 ? 8.491 -13.937 -13.535 1.00 92.88 112 THR A N 1
ATOM 888 C CA . THR A 1 112 ? 7.096 -14.210 -13.121 1.00 92.88 112 THR A CA 1
ATOM 889 C C . THR A 1 112 ? 6.112 -13.082 -13.450 1.00 92.88 112 THR A C 1
ATOM 891 O O . THR A 1 112 ? 4.932 -13.171 -13.118 1.00 92.88 112 THR A O 1
ATOM 894 N N . GLY A 1 113 ? 6.580 -12.032 -14.130 1.00 92.50 113 GLY A N 1
ATOM 895 C CA . GLY A 1 113 ? 5.764 -10.887 -14.527 1.00 92.50 113 GLY A CA 1
ATOM 896 C C . GLY A 1 113 ? 5.363 -9.994 -13.352 1.00 92.50 113 GLY A C 1
ATOM 897 O O . GLY A 1 113 ? 6.074 -9.892 -12.352 1.00 92.50 113 GLY A O 1
ATOM 898 N N . TYR A 1 114 ? 4.232 -9.306 -13.502 1.00 93.50 114 TYR A N 1
ATOM 899 C CA . TYR A 1 114 ? 3.710 -8.362 -12.517 1.00 93.50 114 TYR A CA 1
ATOM 900 C C . TYR A 1 114 ? 3.052 -9.067 -11.325 1.00 93.50 114 TYR A C 1
ATOM 902 O O . TYR A 1 114 ? 2.102 -9.828 -11.482 1.00 93.50 114 TYR A O 1
ATOM 910 N N . HIS A 1 115 ? 3.515 -8.732 -10.121 1.00 94.50 115 HIS A N 1
ATOM 911 C CA . HIS A 1 115 ? 2.943 -9.138 -8.837 1.00 94.50 115 HIS A CA 1
ATOM 912 C C . HIS A 1 115 ? 2.160 -7.997 -8.212 1.00 94.50 115 HIS A C 1
ATOM 914 O O . HIS A 1 115 ? 2.470 -6.825 -8.423 1.00 94.50 115 HIS A O 1
ATOM 920 N N . ARG A 1 116 ? 1.158 -8.362 -7.418 1.00 94.69 116 ARG A N 1
ATOM 921 C CA . ARG A 1 116 ? 0.198 -7.446 -6.811 1.00 94.69 116 ARG A CA 1
ATOM 922 C C . ARG A 1 116 ? 0.546 -7.171 -5.356 1.00 94.69 116 ARG A C 1
ATOM 924 O O . ARG A 1 116 ? 0.674 -8.101 -4.567 1.00 94.69 116 ARG A O 1
ATOM 931 N N . TYR A 1 117 ? 0.618 -5.896 -4.999 1.00 95.44 117 TYR A N 1
ATOM 932 C CA . TYR A 1 117 ? 0.856 -5.435 -3.634 1.00 95.44 117 TYR A CA 1
ATOM 933 C C . TYR A 1 117 ? -0.356 -4.641 -3.172 1.00 95.44 117 TYR A C 1
ATOM 935 O O . TYR A 1 117 ? -0.636 -3.569 -3.705 1.00 95.44 117 TYR A O 1
ATOM 943 N N . GLN A 1 118 ? -1.100 -5.199 -2.220 1.00 94.88 118 GLN A N 1
ATOM 944 C CA . GLN A 1 118 ? -2.372 -4.657 -1.755 1.00 94.88 118 GLN A CA 1
ATOM 945 C C . GLN A 1 118 ? -2.228 -4.030 -0.372 1.00 94.88 118 GLN A C 1
ATOM 947 O O . GLN A 1 118 ? -1.609 -4.604 0.521 1.00 94.88 118 GLN A O 1
ATOM 952 N N . PHE A 1 119 ? -2.845 -2.868 -0.198 1.00 96.00 119 PHE A N 1
ATOM 953 C CA . PHE A 1 119 ? -2.879 -2.114 1.044 1.00 96.00 119 PHE A CA 1
ATOM 954 C C . PHE A 1 119 ? -4.319 -2.013 1.521 1.00 96.00 119 PHE A C 1
ATOM 956 O O . PHE A 1 119 ? -5.222 -1.672 0.752 1.00 96.00 119 PHE A O 1
ATOM 963 N N . TYR A 1 120 ? -4.507 -2.282 2.808 1.00 95.38 120 TYR A N 1
ATOM 964 C CA . TYR A 1 120 ? -5.790 -2.226 3.489 1.00 95.38 120 TYR A CA 1
ATOM 965 C C . TYR A 1 120 ? -5.655 -1.305 4.696 1.00 95.38 120 TYR A C 1
ATOM 967 O O . TYR A 1 120 ? -4.763 -1.491 5.523 1.00 95.38 120 TYR A O 1
ATOM 975 N N . LEU A 1 121 ? -6.547 -0.325 4.804 1.00 94.56 121 LEU A N 1
ATOM 976 C CA . LEU A 1 121 ? -6.653 0.536 5.975 1.00 94.56 121 LEU A CA 1
ATOM 977 C C . LEU A 1 121 ? -7.909 0.161 6.757 1.00 94.56 121 LEU A C 1
ATOM 979 O O . LEU A 1 121 ? -9.009 0.202 6.206 1.00 94.56 121 LEU A O 1
ATOM 983 N N . TYR A 1 122 ? -7.750 -0.166 8.036 1.00 94.06 122 TYR A N 1
ATOM 984 C CA . TYR A 1 122 ? -8.840 -0.521 8.943 1.00 94.06 122 TYR A CA 1
ATOM 985 C C . TYR A 1 122 ? -8.980 0.502 10.066 1.00 94.06 122 TYR A C 1
ATOM 987 O O . TYR A 1 122 ? -8.015 1.164 10.442 1.00 94.06 122 TYR A O 1
ATOM 995 N N . GLU A 1 123 ? -10.185 0.593 10.623 1.00 91.12 123 GLU A N 1
ATOM 996 C CA . GLU A 1 123 ? -10.398 1.252 11.906 1.00 91.12 123 GLU A CA 1
ATOM 997 C C . GLU A 1 123 ? -9.968 0.301 13.025 1.00 91.12 123 GLU A C 1
ATOM 999 O O . GLU A 1 123 ? -10.409 -0.849 13.075 1.00 91.12 123 GLU A O 1
ATOM 1004 N N . GLN A 1 124 ? -9.086 0.758 13.912 1.00 90.06 124 GLN A N 1
ATOM 1005 C CA . GLN A 1 124 ? -8.645 -0.056 15.038 1.00 90.06 124 GLN A CA 1
ATOM 1006 C C . GLN A 1 124 ? -9.712 -0.045 16.148 1.00 90.06 124 GLN A C 1
ATOM 1008 O O . GLN A 1 124 ? -10.059 1.032 16.639 1.00 90.06 124 GLN A O 1
ATOM 1013 N N . PRO A 1 125 ? -10.208 -1.212 16.603 1.00 89.50 125 PRO A N 1
ATOM 1014 C CA . PRO A 1 125 ? -11.156 -1.264 17.706 1.00 89.50 125 PRO A CA 1
ATOM 1015 C C . PRO A 1 125 ? -10.537 -0.771 19.018 1.00 89.50 125 PRO A C 1
ATOM 1017 O O . PRO A 1 125 ? -9.382 -1.061 19.337 1.00 89.50 125 PRO A O 1
ATOM 1020 N N . ILE A 1 126 ? -11.337 -0.075 19.827 1.00 89.31 126 ILE A N 1
ATOM 1021 C CA . ILE A 1 126 ? -10.911 0.436 21.135 1.00 89.31 126 ILE A CA 1
ATOM 1022 C C . ILE A 1 126 ? -10.470 -0.726 22.036 1.00 89.31 126 ILE A C 1
ATOM 1024 O O . ILE A 1 126 ? -11.196 -1.704 22.210 1.00 89.31 126 ILE A O 1
ATOM 1028 N N . GLY A 1 127 ? -9.279 -0.601 22.628 1.00 87.31 127 GLY A N 1
ATOM 1029 C CA . GLY A 1 127 ? -8.733 -1.586 23.568 1.00 87.31 127 GLY A CA 1
ATOM 1030 C C . GLY A 1 127 ? -8.229 -2.880 22.923 1.00 87.31 127 GLY A C 1
ATOM 1031 O O . GLY A 1 127 ? -7.808 -3.782 23.642 1.00 87.31 127 GLY A O 1
ATOM 1032 N N . ILE A 1 128 ? -8.244 -2.979 21.590 1.00 86.31 128 ILE A N 1
ATOM 1033 C CA . ILE A 1 128 ? -7.661 -4.103 20.859 1.00 86.31 128 ILE A CA 1
ATOM 1034 C C . ILE A 1 128 ? -6.352 -3.649 20.231 1.00 86.31 128 ILE A C 1
ATOM 1036 O O . ILE A 1 128 ? -6.326 -2.755 19.388 1.00 86.31 128 ILE A O 1
ATOM 1040 N N . GLN A 1 129 ? -5.262 -4.299 20.624 1.00 88.69 129 GLN A N 1
ATOM 1041 C CA . GLN A 1 129 ? -3.979 -4.182 19.950 1.00 88.69 129 GLN A CA 1
ATOM 1042 C C . GLN A 1 129 ? -3.765 -5.444 19.106 1.00 88.69 129 GLN A C 1
ATOM 1044 O O . GLN A 1 129 ? -3.610 -6.530 19.673 1.00 88.69 129 GLN A O 1
ATOM 1049 N N . PRO A 1 130 ? -3.790 -5.341 17.765 1.00 89.06 130 PRO A N 1
ATOM 1050 C CA . PRO A 1 130 ? -3.465 -6.467 16.902 1.00 89.06 130 PRO A CA 1
ATOM 1051 C C . PRO A 1 130 ? -2.059 -6.998 17.195 1.00 89.06 130 PRO A C 1
ATOM 1053 O O . PRO A 1 130 ? -1.151 -6.234 17.514 1.00 89.06 130 PRO A O 1
ATOM 1056 N N . TYR A 1 131 ? -1.881 -8.310 17.078 1.00 89.88 131 TYR A N 1
ATOM 1057 C CA . TYR A 1 131 ? -0.585 -8.974 17.194 1.00 89.88 131 TYR A CA 1
ATOM 1058 C C . TYR A 1 131 ? -0.560 -10.231 16.323 1.00 89.88 131 TYR A C 1
ATOM 1060 O O . TYR A 1 131 ? -1.614 -10.828 16.049 1.00 89.88 131 TYR A O 1
ATOM 1068 N N . LEU A 1 132 ? 0.648 -10.617 15.907 1.00 89.69 132 LEU A N 1
ATOM 1069 C CA . LEU A 1 132 ? 0.880 -11.858 15.180 1.00 89.69 132 LEU A CA 1
ATOM 1070 C C . LEU A 1 132 ? 1.005 -13.038 16.145 1.00 89.69 132 LEU A C 1
ATOM 1072 O O . LEU A 1 132 ? 1.720 -12.965 17.146 1.00 89.69 132 LEU A O 1
ATOM 1076 N N . LEU A 1 133 ? 0.321 -14.131 15.829 1.00 90.06 133 LEU A N 1
ATOM 1077 C CA . LEU A 1 133 ? 0.522 -15.421 16.480 1.00 90.06 133 LEU A CA 1
ATOM 1078 C C . LEU A 1 133 ? 1.859 -16.040 16.020 1.00 90.06 133 LEU A C 1
ATOM 1080 O O . LEU A 1 133 ? 2.331 -15.724 14.924 1.00 90.06 133 LEU A O 1
ATOM 1084 N N . PRO A 1 134 ? 2.488 -16.933 16.807 1.00 86.31 134 PRO A N 1
ATOM 1085 C CA . PRO A 1 134 ? 3.740 -17.586 16.410 1.00 86.31 134 PRO A CA 1
ATOM 1086 C C . PRO A 1 134 ? 3.679 -18.258 15.026 1.00 86.31 134 PRO A C 1
ATOM 1088 O O . PRO A 1 134 ? 4.634 -18.185 14.247 1.00 86.31 134 PRO A O 1
ATOM 1091 N N . GLU A 1 135 ? 2.541 -18.864 14.689 1.00 85.12 135 GLU A N 1
ATOM 1092 C CA 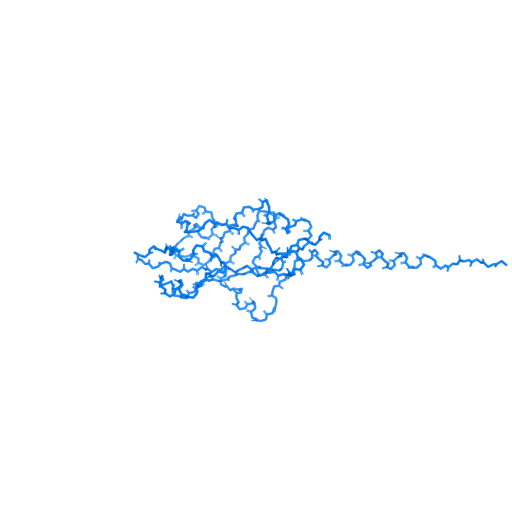. GLU A 1 135 ? 2.262 -19.486 13.394 1.00 85.12 135 GLU A CA 1
ATOM 1093 C C . GLU A 1 135 ? 2.123 -18.483 12.233 1.00 85.12 135 GLU A C 1
ATOM 1095 O O . GLU A 1 135 ? 2.388 -18.836 11.085 1.00 85.12 135 GLU A O 1
ATOM 1100 N N . GLU A 1 136 ? 1.789 -17.220 12.515 1.00 86.38 136 GLU A N 1
ATOM 1101 C CA . GLU A 1 136 ? 1.643 -16.146 11.519 1.00 86.38 136 GLU A CA 1
ATOM 1102 C C . GLU A 1 136 ? 2.991 -15.494 11.152 1.00 86.38 136 GLU A C 1
ATOM 1104 O O . GLU A 1 136 ? 3.052 -14.608 10.302 1.00 86.38 136 GLU A O 1
ATOM 1109 N N . SER A 1 137 ? 4.099 -15.952 11.744 1.00 78.44 137 SER A N 1
ATOM 1110 C CA . SER A 1 137 ? 5.450 -15.443 11.454 1.00 78.44 137 SER A CA 1
ATOM 1111 C C . SER A 1 137 ? 5.896 -15.663 10.000 1.00 78.44 137 SER A C 1
ATOM 1113 O O . SER A 1 137 ? 6.786 -14.967 9.501 1.00 78.44 137 SER A O 1
ATOM 1115 N N . ARG A 1 138 ? 5.285 -16.620 9.288 1.00 84.62 138 ARG A N 1
ATOM 1116 C CA . ARG A 1 138 ? 5.590 -16.928 7.886 1.00 84.62 138 ARG A CA 1
ATOM 1117 C C . ARG A 1 138 ? 4.594 -16.258 6.943 1.00 84.62 138 ARG A C 1
ATOM 1119 O O . ARG A 1 138 ? 3.481 -16.740 6.762 1.00 84.62 138 ARG A O 1
ATOM 1126 N N . ARG A 1 139 ? 5.050 -15.223 6.228 1.00 82.19 139 ARG A N 1
ATOM 1127 C CA . ARG A 1 139 ? 4.242 -14.494 5.228 1.00 82.19 139 ARG A CA 1
ATOM 1128 C C . ARG A 1 139 ? 3.599 -15.385 4.164 1.00 82.19 139 ARG A C 1
ATOM 1130 O O . ARG A 1 139 ? 2.484 -15.112 3.745 1.00 82.19 139 ARG A O 1
ATOM 1137 N N . SER A 1 140 ? 4.291 -16.431 3.711 1.00 83.56 140 SER A N 1
ATOM 1138 C CA . SER A 1 140 ? 3.803 -17.295 2.625 1.00 83.56 140 SER A CA 1
ATOM 1139 C C . SER A 1 140 ? 2.626 -18.187 3.021 1.00 83.56 140 SER A C 1
ATOM 1141 O O . SER A 1 140 ? 1.976 -18.743 2.146 1.00 83.56 140 SER A O 1
ATOM 1143 N N . THR A 1 141 ? 2.383 -18.367 4.320 1.00 86.75 141 THR A N 1
ATOM 1144 C CA . THR A 1 141 ? 1.287 -19.187 4.859 1.00 86.75 141 THR A CA 1
ATOM 1145 C C . THR A 1 141 ? 0.340 -18.364 5.727 1.00 86.75 141 THR A C 1
ATOM 1147 O O . THR A 1 141 ? -0.445 -18.936 6.476 1.00 86.75 141 THR A O 1
ATOM 1150 N N . TRP A 1 142 ? 0.455 -17.034 5.689 1.00 91.62 142 TRP A N 1
ATOM 1151 C CA . TRP A 1 142 ? -0.345 -16.158 6.529 1.00 91.62 142 TRP A CA 1
ATOM 1152 C C . TRP A 1 142 ? -1.794 -16.121 6.039 1.00 91.62 142 TRP A C 1
ATOM 1154 O O . TRP A 1 142 ? -2.055 -15.817 4.875 1.00 91.62 142 TRP A O 1
ATOM 1164 N N . ASP A 1 143 ? -2.725 -16.425 6.941 1.00 93.25 143 ASP A N 1
ATOM 1165 C CA . ASP A 1 143 ? -4.159 -16.347 6.680 1.00 93.25 143 ASP A CA 1
ATOM 1166 C C . ASP A 1 143 ? -4.680 -14.954 7.057 1.00 93.25 143 ASP A C 1
ATOM 1168 O O . ASP A 1 143 ? -4.954 -14.640 8.220 1.00 93.25 143 ASP A O 1
ATOM 1172 N N . PHE A 1 144 ? -4.782 -14.099 6.041 1.00 92.50 144 PHE A N 1
ATOM 1173 C CA . PHE A 1 144 ? -5.249 -12.723 6.178 1.00 92.50 144 PHE A CA 1
ATOM 1174 C C . PHE A 1 144 ? -6.686 -12.632 6.712 1.00 92.50 144 PHE A C 1
ATOM 1176 O O . PHE A 1 144 ? -6.971 -11.810 7.586 1.00 92.50 144 PHE A O 1
ATOM 1183 N N . GLU A 1 145 ? -7.590 -13.484 6.227 1.00 93.75 145 GLU A N 1
ATOM 1184 C CA . GLU A 1 145 ? -9.004 -13.443 6.616 1.00 93.75 145 GLU A CA 1
ATOM 1185 C C . GLU A 1 145 ? -9.177 -13.879 8.076 1.00 93.75 145 GLU A C 1
ATOM 1187 O O . GLU A 1 145 ? -9.900 -13.234 8.843 1.00 93.75 145 GLU A O 1
ATOM 1192 N N . ALA A 1 146 ? -8.444 -14.913 8.505 1.00 94.25 146 ALA A N 1
ATOM 1193 C CA . ALA A 1 146 ? -8.412 -15.327 9.905 1.00 94.25 146 ALA A CA 1
ATOM 1194 C C . ALA A 1 146 ? -7.860 -14.221 10.821 1.00 94.25 146 ALA A C 1
ATOM 1196 O O . ALA A 1 146 ? -8.417 -13.982 11.899 1.00 94.25 146 ALA A O 1
ATOM 1197 N N . PHE A 1 147 ? -6.814 -13.504 10.390 1.00 93.56 147 PHE A N 1
ATOM 1198 C CA . PHE A 1 147 ? -6.267 -12.366 11.132 1.00 93.56 147 PHE A CA 1
ATOM 1199 C C . PHE A 1 147 ? -7.309 -11.254 11.310 1.00 93.56 147 PHE A C 1
ATOM 1201 O O . PHE A 1 147 ? -7.535 -10.797 12.436 1.00 93.56 147 PHE A O 1
ATOM 1208 N N . VAL A 1 148 ? -7.986 -10.843 10.232 1.00 94.38 148 VAL A N 1
ATOM 1209 C CA . VAL A 1 148 ? -9.018 -9.790 10.264 1.00 94.38 148 VAL A CA 1
ATOM 1210 C C . VAL A 1 148 ? -10.191 -10.194 11.161 1.00 94.38 148 VAL A C 1
ATOM 1212 O O . VAL A 1 148 ? -10.649 -9.391 11.981 1.00 94.38 148 VAL A O 1
ATOM 1215 N N . ALA A 1 149 ? -10.647 -11.446 11.063 1.00 93.44 149 ALA A N 1
ATOM 1216 C CA . ALA A 1 149 ? -11.731 -11.969 11.890 1.00 93.44 149 ALA A CA 1
ATOM 1217 C C . ALA A 1 149 ? -11.357 -11.993 13.383 1.00 93.44 149 ALA A C 1
ATOM 1219 O O . ALA A 1 149 ? -12.119 -11.509 14.225 1.00 93.44 149 ALA A O 1
ATOM 1220 N N . ARG A 1 150 ? -10.164 -12.499 13.721 1.00 92.81 150 ARG A N 1
ATOM 1221 C CA . ARG A 1 150 ? -9.666 -12.600 15.103 1.00 92.81 150 ARG A CA 1
ATOM 1222 C C . ARG A 1 150 ? -9.457 -11.235 15.754 1.00 92.81 150 ARG A C 1
ATOM 1224 O O . ARG A 1 150 ? -9.809 -11.050 16.918 1.00 92.81 150 ARG A O 1
ATOM 1231 N N . THR A 1 151 ? -8.889 -10.285 15.013 1.00 92.00 151 THR A N 1
ATOM 1232 C CA . THR A 1 151 ? -8.598 -8.922 15.496 1.00 92.00 151 THR A CA 1
ATOM 1233 C C . THR A 1 151 ? -9.819 -8.004 15.479 1.00 92.00 151 THR A C 1
ATOM 1235 O O . THR A 1 151 ? -9.764 -6.910 16.038 1.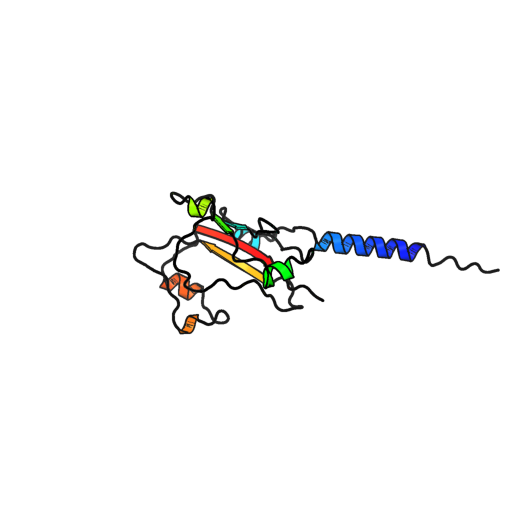00 92.00 151 THR A O 1
ATOM 1238 N N . LYS A 1 152 ? -10.941 -8.458 14.901 1.00 92.88 152 LYS A N 1
ATOM 1239 C CA . LYS A 1 152 ? -12.214 -7.725 14.823 1.00 92.88 152 LYS A CA 1
ATOM 1240 C C . LYS A 1 152 ? -12.097 -6.381 14.096 1.00 92.88 152 LYS A C 1
ATOM 1242 O O . LYS A 1 152 ? -12.865 -5.466 14.379 1.00 92.88 152 LYS A O 1
ATOM 1247 N N . LEU A 1 153 ? -11.170 -6.272 13.143 1.00 93.56 153 LEU A N 1
ATOM 1248 C CA . LEU A 1 153 ? -10.961 -5.058 12.341 1.00 93.56 153 LEU A CA 1
ATOM 1249 C C . LEU A 1 153 ? -12.155 -4.737 11.422 1.00 93.56 153 LEU A C 1
ATOM 1251 O O . LEU A 1 153 ? -12.315 -3.605 10.973 1.00 93.56 153 LEU A O 1
ATOM 1255 N N . GLY A 1 154 ? -13.012 -5.723 11.140 1.00 93.38 154 GLY A N 1
ATOM 1256 C CA . GLY A 1 154 ? -14.213 -5.530 10.332 1.00 93.38 154 GLY A CA 1
ATOM 1257 C C . GLY A 1 154 ? -13.893 -5.314 8.852 1.00 93.38 154 GLY A C 1
ATOM 1258 O O . GLY A 1 154 ? -13.111 -6.057 8.264 1.00 93.38 154 GLY A O 1
ATOM 1259 N N . LYS A 1 155 ? -14.545 -4.330 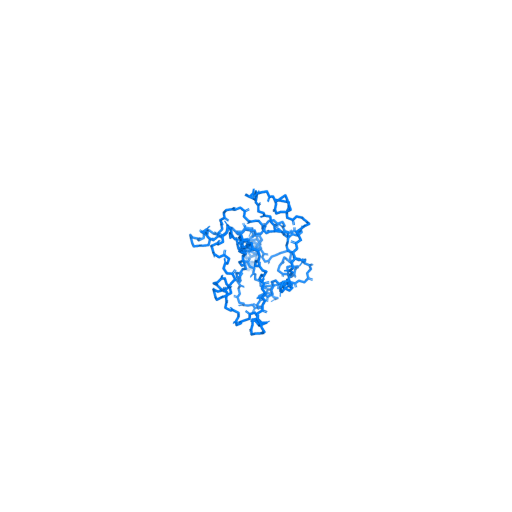8.222 1.00 93.81 155 LYS A N 1
ATOM 1260 C CA . LYS A 1 155 ? -14.336 -4.005 6.802 1.00 93.81 155 LYS A CA 1
ATOM 1261 C C . LYS A 1 155 ? -13.285 -2.903 6.653 1.00 93.81 155 LYS A C 1
ATOM 1263 O O . LYS A 1 155 ? -13.286 -1.973 7.457 1.00 93.81 155 LYS A O 1
ATOM 1268 N N . PRO A 1 156 ? -12.456 -2.938 5.597 1.00 94.75 156 PRO A N 1
ATOM 1269 C CA . PRO A 1 156 ? -11.489 -1.878 5.361 1.00 94.75 156 PRO A CA 1
ATOM 1270 C C . PRO A 1 156 ? -12.191 -0.545 5.060 1.00 94.75 156 PRO A C 1
ATOM 1272 O O . PRO A 1 156 ? -13.149 -0.473 4.276 1.00 94.75 156 PRO A O 1
ATOM 1275 N N . LEU A 1 157 ? -11.675 0.526 5.663 1.00 93.81 157 LEU A N 1
ATOM 1276 C CA . LEU A 1 157 ? -12.058 1.909 5.386 1.00 93.81 157 LEU A CA 1
ATOM 1277 C C . LEU A 1 157 ? -11.662 2.304 3.967 1.00 93.81 157 LEU A C 1
ATOM 1279 O O . LEU A 1 157 ? -12.450 2.937 3.266 1.00 93.81 157 LEU A O 1
ATOM 1283 N N . ALA A 1 158 ? -10.468 1.897 3.539 1.00 94.94 158 ALA A N 1
ATOM 1284 C CA . ALA A 1 158 ? -9.948 2.142 2.205 1.00 94.94 158 ALA A CA 1
ATOM 1285 C C . ALA A 1 158 ? -8.972 1.047 1.783 1.00 94.94 158 ALA A C 1
ATOM 1287 O O . ALA A 1 158 ? -8.368 0.369 2.616 1.00 94.94 158 ALA A O 1
ATOM 1288 N N . THR A 1 159 ? -8.837 0.892 0.473 1.00 95.38 159 THR A N 1
ATOM 1289 C CA . THR A 1 159 ? -7.967 -0.099 -0.149 1.00 95.38 159 THR A CA 1
ATOM 1290 C C . THR A 1 159 ? -7.305 0.518 -1.369 1.00 95.38 159 THR A C 1
ATOM 1292 O O . THR A 1 159 ? -7.882 1.377 -2.037 1.00 95.38 159 THR A O 1
ATOM 1295 N N . THR A 1 160 ? -6.083 0.096 -1.655 1.00 96.06 160 THR A N 1
ATOM 1296 C CA . THR A 1 160 ? -5.369 0.461 -2.881 1.00 96.06 160 THR A CA 1
ATOM 1297 C C . THR A 1 160 ? -4.308 -0.583 -3.173 1.00 96.06 160 THR A C 1
ATOM 1299 O O . THR A 1 160 ? -3.901 -1.333 -2.289 1.00 96.06 160 THR A O 1
ATOM 1302 N N . GLN A 1 161 ? -3.847 -0.653 -4.410 1.00 96.12 161 GLN A N 1
ATOM 1303 C CA . GLN A 1 161 ? -2.853 -1.634 -4.815 1.00 96.12 161 GLN A CA 1
ATOM 1304 C C . GLN A 1 161 ? -1.941 -1.080 -5.893 1.00 96.12 161 GLN A C 1
ATOM 1306 O O . GLN A 1 161 ? -2.309 -0.143 -6.591 1.00 96.12 161 GLN A O 1
ATOM 1311 N N . PHE A 1 162 ? -0.783 -1.696 -6.071 1.00 95.50 162 PHE A N 1
ATOM 1312 C CA . PHE A 1 162 ? 0.046 -1.481 -7.250 1.00 95.50 162 PHE A CA 1
ATOM 1313 C C . PHE A 1 162 ? 0.578 -2.808 -7.773 1.00 95.50 162 PHE A C 1
ATOM 1315 O O . PHE A 1 162 ? 0.616 -3.811 -7.051 1.00 95.50 162 PHE A O 1
ATOM 1322 N N . MET A 1 163 ? 0.998 -2.801 -9.034 1.00 95.06 163 MET A N 1
ATOM 1323 C CA . MET A 1 163 ? 1.651 -3.943 -9.659 1.00 95.06 163 MET A CA 1
ATOM 1324 C C . MET A 1 163 ? 3.127 -3.625 -9.893 1.00 95.06 163 MET A C 1
ATOM 1326 O O . MET A 1 163 ? 3.447 -2.587 -10.467 1.00 95.06 163 MET A O 1
ATOM 1330 N N . ALA A 1 164 ? 4.024 -4.522 -9.495 1.00 94.44 164 ALA A N 1
ATOM 1331 C CA . ALA A 1 164 ? 5.455 -4.414 -9.783 1.00 94.44 164 ALA A CA 1
ATOM 1332 C C . ALA A 1 164 ? 6.003 -5.753 -10.276 1.00 94.44 164 ALA A C 1
ATOM 1334 O O . ALA A 1 164 ? 5.524 -6.808 -9.865 1.00 94.44 164 ALA A O 1
ATOM 1335 N N . MET A 1 165 ? 7.005 -5.718 -11.147 1.00 93.12 165 MET A N 1
ATOM 1336 C CA . MET A 1 165 ? 7.715 -6.913 -11.597 1.00 93.12 165 MET A CA 1
ATOM 1337 C C . MET A 1 165 ? 9.205 -6.797 -11.313 1.00 93.12 165 MET A C 1
ATOM 1339 O O . MET A 1 165 ? 9.697 -5.739 -10.933 1.00 93.12 165 MET A O 1
ATOM 1343 N N . SER A 1 166 ? 9.916 -7.909 -11.450 1.00 91.00 166 SER A N 1
ATOM 1344 C CA . SER A 1 166 ? 11.371 -7.900 -11.358 1.00 91.00 166 SER A CA 1
ATOM 1345 C C . SER A 1 166 ? 11.946 -7.338 -12.651 1.00 91.00 166 SER A C 1
ATOM 1347 O O . SER A 1 166 ? 11.382 -7.579 -13.720 1.00 91.00 166 SER A O 1
ATOM 1349 N N . HIS A 1 167 ? 13.091 -6.664 -12.569 1.00 78.50 167 HIS A N 1
ATOM 1350 C CA . HIS A 1 167 ? 13.848 -6.346 -13.771 1.00 78.50 167 HIS A CA 1
ATOM 1351 C C . HIS A 1 167 ? 14.336 -7.658 -14.405 1.00 78.50 167 HIS A C 1
ATOM 1353 O O . HIS A 1 167 ? 15.032 -8.441 -13.755 1.00 78.50 167 HIS A O 1
ATOM 1359 N N . ILE A 1 168 ? 13.967 -7.913 -15.660 1.00 63.34 168 ILE A N 1
ATOM 1360 C CA . ILE A 1 168 ? 14.512 -9.031 -16.436 1.00 63.34 168 ILE A CA 1
ATOM 1361 C C . ILE A 1 168 ? 15.863 -8.556 -16.978 1.00 63.34 168 ILE A C 1
ATOM 1363 O O . ILE A 1 168 ? 15.913 -7.558 -17.690 1.00 63.34 168 ILE A O 1
ATOM 1367 N N . GLN A 1 169 ? 16.950 -9.196 -16.540 1.00 52.53 169 GLN A N 1
ATOM 1368 C CA . GLN A 1 169 ? 18.296 -8.953 -17.075 1.00 52.53 169 GLN A CA 1
ATOM 1369 C C . GLN A 1 169 ? 18.423 -9.456 -18.511 1.00 52.53 169 GLN A C 1
ATOM 1371 O O . GLN A 1 169 ? 17.820 -10.514 -18.809 1.00 52.53 169 GLN A O 1
#

Secondary structure (DSSP, 8-state):
------SHHHHHHHHHHHHHHHHHHTS-EE--SHHHHHHSBTTEEEEETTTEE-TTEEPPS-TTHHHHHHHT--SPEEEETT-SS-HHHHH--S-----SS------PPTTS-PEEEEEEE-PPPTT------GGGG-GGG--HHHHHHHHT--S-SEEEEEEE-----

InterPro domains:
  IPR008914 Phosphatidylethanolamine-binding protein [PF01161] (97-157)
  IPR035810 Phosphatidylethanolamine-binding protein, eukaryotic [PTHR11362] (90-164)
  IPR035810 Phosphatidylethanolamine-binding protein, eukaryotic [cd00866] (85-164)
  IPR036610 PEBP-like superfamily [G3DSA:3.90.280.10] (60-168)
  IPR036610 PEBP-like superfamily [SSF49777] (93-164)